Protein AF-A0A973GAN4-F1 (afdb_monomer)

Mean predicted aligned error: 3.62 Å

Solvent-acces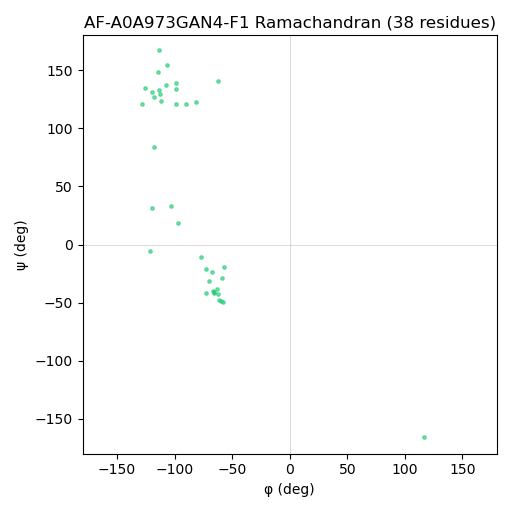sible surface area (backbone atoms only — not comparable to full-atom values): 2632 Å² total; per-residue (Å²): 108,72,64,58,50,50,46,55,54,50,38,75,76,48,97,58,46,87,50,60,46,70,46,81,45,85,50,102,88,47,77,45,80,47,79,46,66,76,84,128

Radius of gyration: 11.08 Å; Cα contacts (8 Å, |Δi|>4): 45; chains: 1; bounding box: 26×15×28 Å

Foldseek 3Di:
DVQVVVLVVVLVPDPCSVQWDWDWDQDPVGIDIDIDGDDD

Secondary structure (DSSP, 8-state):
-HHHHHHHHHHTTSS-GGGEEEEEEEETTEEEEEEEE---

Structure (mmCIF, N/CA/C/O backbone):
data_AF-A0A973GAN4-F1
#
_entry.id   AF-A0A973GAN4-F1
#
loop_
_atom_site.group_PDB
_atom_site.id
_atom_site.type_symbol
_atom_site.label_atom_id
_atom_site.label_alt_id
_atom_site.label_comp_id
_atom_site.label_asym_id
_atom_site.label_entity_id
_atom_site.label_seq_id
_atom_site.pdbx_PDB_ins_code
_atom_site.Cartn_x
_atom_site.Cartn_y
_atom_site.Cartn_z
_atom_site.occupancy
_atom_site.B_iso_or_equiv
_atom_site.auth_seq_id
_atom_site.auth_comp_id
_atom_site.auth_asym_id
_atom_site.auth_atom_id
_atom_site.pdbx_PDB_model_num
ATOM 1 N N . MET A 1 1 ? -9.578 2.111 -2.138 1.00 82.56 1 MET A N 1
ATOM 2 C CA . MET A 1 1 ? -9.194 3.515 -2.421 1.00 82.56 1 MET A CA 1
ATOM 3 C C . MET A 1 1 ? -7.810 3.863 -1.883 1.00 82.56 1 MET A C 1
ATOM 5 O O . MET A 1 1 ? -6.950 4.149 -2.698 1.00 82.56 1 MET A O 1
ATOM 9 N N . LEU A 1 2 ? -7.563 3.861 -0.561 1.00 89.00 2 LEU A N 1
ATOM 10 C CA . LEU A 1 2 ? -6.248 4.259 -0.019 1.00 89.00 2 LEU A CA 1
ATOM 11 C C . LEU A 1 2 ? -5.157 3.202 -0.268 1.00 89.00 2 LEU A C 1
ATOM 13 O O . LEU A 1 2 ? -4.051 3.550 -0.667 1.00 89.00 2 LEU A O 1
ATOM 17 N N . ALA A 1 3 ? -5.498 1.920 -0.095 1.00 90.75 3 ALA A N 1
ATOM 18 C CA . ALA A 1 3 ? -4.616 0.800 -0.422 1.00 90.75 3 ALA A CA 1
ATOM 19 C C . ALA A 1 3 ? -4.236 0.790 -1.914 1.00 90.75 3 ALA A C 1
ATOM 21 O O . ALA A 1 3 ? -3.055 0.757 -2.231 1.00 90.75 3 ALA A O 1
ATOM 22 N N . ASP A 1 4 ? -5.216 0.930 -2.812 1.00 91.12 4 ASP A N 1
ATOM 23 C CA . ASP A 1 4 ? -4.978 0.952 -4.267 1.00 91.12 4 ASP A CA 1
ATOM 24 C C . ASP A 1 4 ? -4.111 2.147 -4.701 1.00 91.12 4 A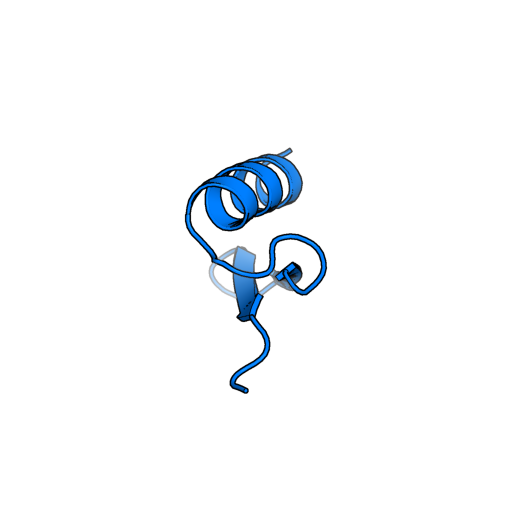SP A C 1
ATOM 26 O O . ASP A 1 4 ? -3.242 2.022 -5.562 1.00 91.12 4 ASP A O 1
ATOM 30 N N . ALA A 1 5 ? -4.320 3.319 -4.088 1.00 94.81 5 ALA A N 1
ATOM 31 C CA . ALA A 1 5 ? -3.501 4.500 -4.353 1.00 94.81 5 ALA A CA 1
ATOM 32 C C . ALA A 1 5 ? -2.056 4.306 -3.870 1.00 94.81 5 ALA A C 1
ATOM 34 O O . ALA A 1 5 ? -1.116 4.695 -4.563 1.00 94.81 5 ALA A O 1
ATOM 35 N N . LEU A 1 6 ? -1.880 3.684 -2.700 1.00 94.81 6 LEU A N 1
ATOM 36 C CA . LEU A 1 6 ? -0.565 3.342 -2.171 1.00 94.81 6 LEU A CA 1
ATOM 37 C C . LEU A 1 6 ? 0.134 2.301 -3.053 1.00 94.81 6 LEU A C 1
ATOM 39 O O . LEU A 1 6 ? 1.310 2.464 -3.350 1.00 94.81 6 LEU A O 1
ATOM 43 N N . GLU A 1 7 ? -0.585 1.283 -3.525 1.00 93.75 7 GLU A N 1
ATOM 44 C CA . GLU A 1 7 ? -0.062 0.283 -4.460 1.00 93.75 7 GLU A CA 1
ATOM 45 C C . GLU A 1 7 ? 0.440 0.941 -5.748 1.00 93.75 7 GLU A C 1
ATOM 47 O O . GLU A 1 7 ? 1.581 0.719 -6.150 1.00 93.75 7 GLU A O 1
ATOM 52 N N . HIS A 1 8 ? -0.366 1.812 -6.360 1.00 94.44 8 HIS A N 1
ATOM 53 C CA . HIS A 1 8 ? 0.028 2.519 -7.578 1.00 94.44 8 HIS A CA 1
ATOM 54 C C . HIS A 1 8 ? 1.252 3.420 -7.365 1.00 94.44 8 HIS A C 1
ATOM 56 O O . HIS A 1 8 ? 2.164 3.423 -8.190 1.00 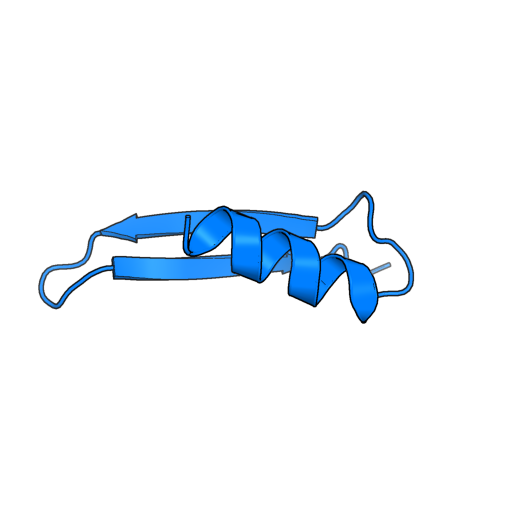94.44 8 HIS A O 1
ATOM 62 N N . LEU A 1 9 ? 1.297 4.152 -6.246 1.00 95.00 9 LEU A N 1
ATOM 63 C CA . LEU A 1 9 ? 2.439 4.996 -5.899 1.00 95.00 9 LEU A CA 1
ATOM 64 C C . LEU A 1 9 ? 3.718 4.167 -5.737 1.00 95.00 9 LEU A C 1
ATOM 66 O O . LEU A 1 9 ? 4.753 4.530 -6.289 1.00 95.00 9 LEU A O 1
ATOM 70 N N . VAL A 1 10 ? 3.645 3.060 -4.995 1.00 94.06 10 VAL A N 1
ATOM 71 C CA . VAL A 1 10 ? 4.807 2.208 -4.716 1.00 94.06 10 VAL A CA 1
ATOM 72 C C . VAL A 1 10 ? 5.315 1.551 -5.998 1.00 94.06 10 VAL A C 1
ATOM 74 O O . VAL A 1 10 ? 6.519 1.552 -6.234 1.00 94.06 10 VAL A O 1
ATOM 77 N N . ARG A 1 11 ? 4.424 1.084 -6.883 1.00 93.75 11 ARG A N 1
ATOM 78 C CA . ARG A 1 11 ? 4.809 0.550 -8.202 1.00 93.75 11 ARG A CA 1
ATOM 79 C C . ARG A 1 11 ? 5.570 1.548 -9.074 1.00 93.75 11 ARG A C 1
ATOM 81 O O . ARG A 1 11 ? 6.375 1.136 -9.895 1.00 93.75 11 ARG A O 1
ATOM 88 N N . GLY A 1 12 ? 5.330 2.848 -8.911 1.00 94.69 12 GLY A N 1
ATOM 89 C CA . GLY A 1 12 ? 6.035 3.885 -9.668 1.00 94.69 12 GLY A CA 1
ATOM 90 C C . GLY A 1 12 ? 7.463 4.178 -9.191 1.00 94.69 12 GLY A C 1
ATOM 91 O O . GLY A 1 12 ? 8.169 4.913 -9.876 1.00 94.69 12 GLY A O 1
ATOM 92 N N . ILE A 1 13 ? 7.878 3.660 -8.028 1.00 92.44 13 ILE A N 1
ATOM 93 C CA . ILE A 1 13 ? 9.170 3.988 -7.394 1.00 92.44 13 ILE A CA 1
ATOM 94 C C .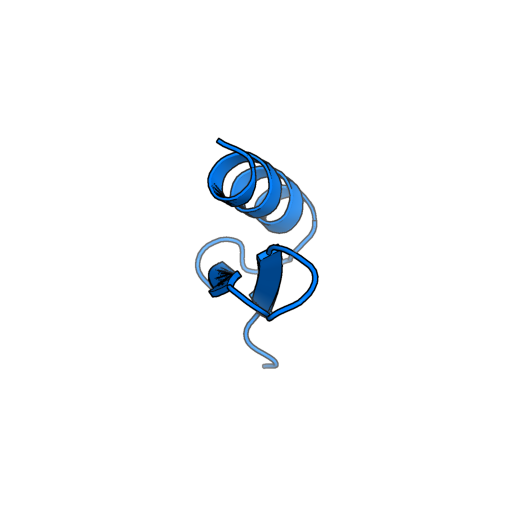 ILE A 1 13 ? 10.083 2.776 -7.154 1.00 92.44 13 ILE A C 1
ATOM 96 O O . ILE A 1 13 ? 11.204 2.971 -6.690 1.00 92.44 13 ILE A O 1
ATOM 100 N N . VAL A 1 14 ? 9.620 1.551 -7.424 1.00 91.12 14 VAL A N 1
ATOM 101 C CA . VAL A 1 14 ? 10.403 0.313 -7.259 1.00 91.12 14 VAL A CA 1
ATOM 102 C C . VAL A 1 14 ? 10.833 -0.258 -8.608 1.00 91.12 14 VAL A C 1
ATOM 104 O O . VAL A 1 14 ? 10.148 -0.066 -9.610 1.00 91.12 14 VAL A O 1
ATOM 107 N N . ASP A 1 15 ? 11.934 -1.011 -8.613 1.00 90.06 15 ASP A N 1
ATOM 108 C CA . ASP A 1 15 ? 12.469 -1.654 -9.822 1.00 90.06 15 ASP A CA 1
ATOM 109 C C . ASP A 1 15 ? 11.581 -2.810 -10.320 1.00 90.06 15 ASP A C 1
ATOM 111 O O . ASP A 1 15 ? 11.463 -3.039 -11.524 1.00 90.06 15 ASP A O 1
ATOM 115 N N . HIS A 1 16 ? 10.904 -3.495 -9.391 1.00 88.75 16 HIS A N 1
ATOM 116 C CA . HIS A 1 16 ? 10.019 -4.632 -9.654 1.00 88.75 16 HIS A CA 1
ATOM 117 C C . HIS A 1 16 ? 8.577 -4.298 -9.225 1.00 88.75 16 HIS A C 1
ATOM 119 O O . HIS A 1 16 ? 8.165 -4.609 -8.104 1.00 88.75 16 HIS A O 1
ATOM 125 N N . PRO A 1 17 ? 7.786 -3.621 -10.080 1.00 88.38 17 PRO A N 1
ATOM 126 C CA . PRO A 1 17 ? 6.432 -3.176 -9.731 1.00 88.38 17 PRO A CA 1
ATOM 127 C C . PRO A 1 17 ? 5.443 -4.333 -9.529 1.00 88.38 17 PRO A C 1
ATOM 129 O O . PRO A 1 17 ? 4.440 -4.189 -8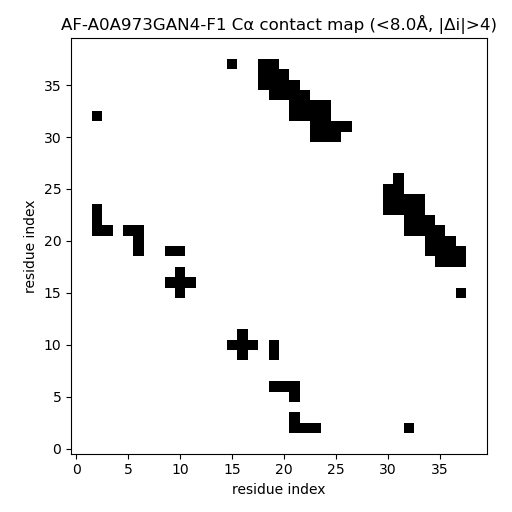.821 1.00 88.38 17 PRO A O 1
ATOM 132 N N . ASP A 1 18 ? 5.716 -5.486 -10.131 1.00 88.56 18 ASP A N 1
ATOM 133 C CA . ASP A 1 18 ? 4.853 -6.662 -10.034 1.00 88.56 18 ASP A CA 1
ATOM 134 C C . ASP A 1 18 ? 4.933 -7.325 -8.645 1.00 88.56 18 ASP A C 1
ATOM 136 O O . ASP A 1 18 ? 3.975 -7.962 -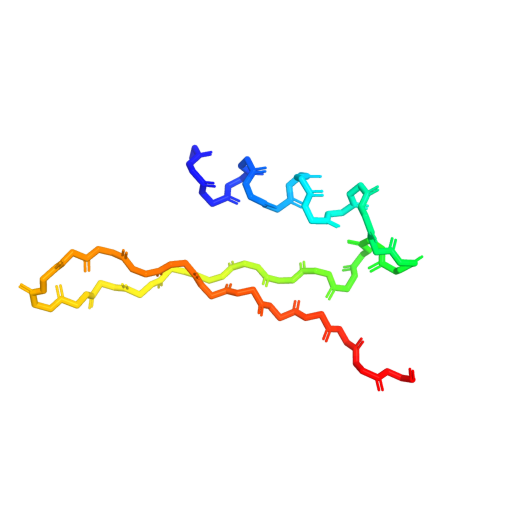8.208 1.00 88.56 18 ASP A O 1
ATOM 140 N N . ASP A 1 19 ? 6.011 -7.066 -7.897 1.00 89.81 19 ASP A N 1
ATOM 141 C CA . ASP A 1 19 ? 6.288 -7.673 -6.589 1.00 89.81 19 ASP A CA 1
ATOM 142 C C . ASP A 1 19 ? 5.868 -6.795 -5.400 1.00 89.81 19 ASP A C 1
ATOM 144 O O . ASP A 1 19 ? 6.310 -6.980 -4.260 1.00 89.81 19 ASP A O 1
ATOM 148 N N . VAL A 1 20 ? 4.989 -5.826 -5.654 1.00 91.75 20 VAL A N 1
ATOM 149 C CA . VAL A 1 20 ? 4.415 -4.952 -4.629 1.00 91.75 20 VAL A CA 1
ATOM 150 C C . VAL A 1 20 ? 3.132 -5.566 -4.083 1.00 91.75 20 VAL A C 1
ATOM 152 O O . VAL A 1 20 ? 2.151 -5.750 -4.805 1.00 91.75 20 VAL A O 1
ATOM 155 N N . GLN A 1 21 ? 3.110 -5.814 -2.775 1.00 91.94 21 GLN A N 1
ATOM 156 C CA . GLN A 1 21 ? 1.922 -6.258 -2.050 1.00 91.94 21 GLN A CA 1
ATOM 157 C C . GLN A 1 21 ? 1.533 -5.231 -0.989 1.00 91.94 21 GLN A C 1
ATOM 159 O O . GLN A 1 21 ? 2.344 -4.886 -0.126 1.00 91.94 21 GLN A O 1
ATOM 164 N N . VAL A 1 22 ? 0.274 -4.784 -1.014 1.00 93.69 22 VAL A N 1
ATOM 165 C CA . VAL A 1 22 ? -0.295 -3.892 0.004 1.00 93.69 22 VAL A CA 1
ATOM 166 C C . VAL A 1 22 ? -1.353 -4.638 0.810 1.00 93.69 22 VAL A C 1
ATOM 168 O O . VAL A 1 22 ? -2.313 -5.176 0.264 1.00 93.69 22 VAL A O 1
ATOM 171 N N . GLY A 1 23 ? -1.178 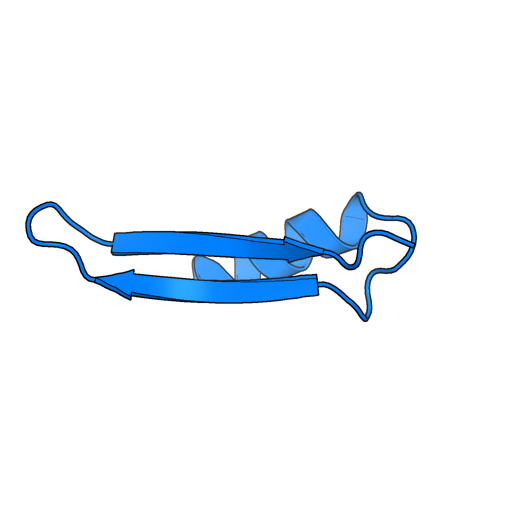-4.681 2.128 1.00 93.06 23 GLY A N 1
ATOM 172 C CA . GLY A 1 23 ? -2.133 -5.262 3.067 1.00 93.06 23 GLY A CA 1
ATOM 173 C C . GLY A 1 23 ? -2.719 -4.202 3.991 1.00 93.06 23 GLY A C 1
ATOM 174 O O . GLY A 1 23 ? -2.033 -3.256 4.362 1.00 93.06 23 GLY A O 1
ATOM 175 N N . ALA A 1 24 ? -3.969 -4.376 4.411 1.00 94.06 24 ALA A N 1
ATOM 176 C CA . ALA A 1 24 ? -4.588 -3.544 5.438 1.00 94.06 24 ALA A CA 1
ATOM 177 C C . ALA A 1 24 ? -4.743 -4.333 6.740 1.00 94.06 24 ALA A C 1
ATOM 179 O O . ALA A 1 24 ? -5.135 -5.503 6.738 1.00 94.06 24 ALA A O 1
ATOM 180 N N . ARG A 1 25 ? -4.444 -3.692 7.870 1.00 94.06 25 ARG A N 1
ATOM 181 C CA . ARG A 1 25 ? -4.654 -4.239 9.211 1.00 94.06 25 ARG A CA 1
ATOM 182 C C . ARG A 1 25 ? -5.426 -3.244 10.057 1.00 94.06 25 ARG A C 1
ATOM 184 O O . ARG A 1 25 ? -4.967 -2.132 10.308 1.00 94.06 25 ARG A O 1
ATOM 191 N N . THR A 1 26 ? -6.584 -3.665 10.551 1.00 94.38 26 THR A N 1
ATOM 192 C CA . THR A 1 26 ? -7.364 -2.877 11.505 1.00 94.38 26 THR A CA 1
ATOM 193 C C . THR A 1 26 ? -6.814 -3.075 12.915 1.00 94.38 26 THR A C 1
ATOM 195 O O . THR A 1 26 ? -6.748 -4.192 13.425 1.00 94.38 26 THR A O 1
ATOM 198 N N . LEU A 1 27 ? -6.433 -1.980 13.564 1.00 95.00 27 LEU A N 1
ATOM 199 C CA . LEU A 1 27 ? -5.964 -1.928 14.944 1.00 95.00 27 LEU A CA 1
ATOM 200 C C . LEU A 1 27 ? -6.957 -1.148 15.815 1.00 95.00 27 LEU A C 1
ATOM 202 O O . LEU A 1 27 ? -7.813 -0.409 15.331 1.00 95.00 27 LEU A O 1
ATOM 206 N N . ARG A 1 28 ? -6.800 -1.243 17.143 1.00 93.94 28 ARG A N 1
ATOM 207 C CA . ARG A 1 28 ? -7.646 -0.509 18.108 1.00 93.94 28 ARG A CA 1
ATOM 208 C C . ARG A 1 28 ? -7.634 1.016 17.924 1.00 93.94 28 ARG A C 1
ATOM 210 O O . ARG A 1 28 ? -8.516 1.685 18.447 1.00 93.94 28 ARG A O 1
ATOM 217 N N . ARG A 1 29 ? -6.629 1.568 17.235 1.00 91.25 29 ARG A N 1
ATOM 21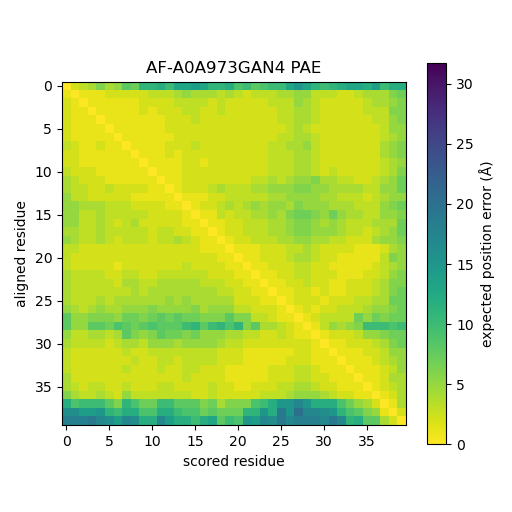8 C CA . ARG A 1 29 ? -6.472 3.008 16.964 1.00 91.25 29 ARG A CA 1
ATOM 219 C C . ARG A 1 29 ? -6.456 3.345 15.467 1.00 91.25 29 ARG A C 1
ATOM 221 O O . ARG A 1 29 ? -5.803 4.302 15.074 1.00 91.25 29 ARG A O 1
ATOM 228 N N . GLY A 1 30 ? -7.176 2.581 14.650 1.00 93.62 30 GLY A N 1
ATOM 229 C CA . GLY A 1 30 ? -7.340 2.865 13.222 1.00 93.62 30 GLY A CA 1
ATOM 230 C C . GLY A 1 30 ? -6.747 1.790 12.320 1.00 93.62 30 GLY A C 1
ATOM 231 O O . GLY A 1 30 ? -6.465 0.679 12.763 1.00 93.62 30 GLY A O 1
ATOM 232 N N . GLU A 1 31 ? -6.594 2.117 11.043 1.00 93.56 31 GLU A N 1
ATOM 233 C CA . GLU A 1 31 ? -6.087 1.213 10.010 1.00 93.56 31 GLU A CA 1
ATOM 234 C C . GLU A 1 31 ? -4.603 1.475 9.737 1.00 93.56 31 GLU A C 1
ATOM 236 O O . GLU A 1 31 ? -4.160 2.621 9.676 1.00 93.56 31 GLU A O 1
ATOM 241 N N . VAL A 1 32 ? -3.838 0.399 9.570 1.00 95.25 32 VAL A N 1
ATOM 242 C CA . VAL A 1 32 ? -2.456 0.431 9.091 1.00 95.25 32 VAL A CA 1
ATOM 243 C C . VAL A 1 32 ? -2.407 -0.243 7.731 1.00 95.25 32 VAL A C 1
ATOM 245 O O . VAL A 1 32 ? -2.934 -1.343 7.568 1.00 95.25 32 VAL A O 1
ATOM 248 N N . LEU A 1 33 ? -1.741 0.403 6.776 1.00 95.62 33 LEU A N 1
ATOM 249 C CA . LEU A 1 33 ? -1.407 -0.188 5.487 1.00 95.62 33 LEU A CA 1
ATOM 250 C C . LEU A 1 33 ? 0.044 -0.674 5.529 1.00 95.62 33 LEU A C 1
ATOM 252 O O . LEU A 1 33 ? 0.958 0.103 5.795 1.00 95.62 33 LEU A O 1
ATOM 256 N N . GLU A 1 34 ? 0.248 -1.965 5.301 1.00 95.00 34 GLU A N 1
ATOM 257 C CA . GLU A 1 34 ? 1.562 -2.592 5.203 1.00 95.00 34 GLU A CA 1
ATOM 258 C C . GLU A 1 34 ? 1.943 -2.758 3.739 1.00 95.00 34 GLU A C 1
ATOM 260 O O . GLU A 1 34 ? 1.151 -3.262 2.947 1.00 95.00 34 GLU A O 1
ATOM 265 N N . VAL A 1 35 ? 3.175 -2.387 3.402 1.00 94.00 35 VAL A N 1
ATOM 266 C CA . VAL A 1 35 ? 3.741 -2.574 2.066 1.00 94.00 35 VAL A CA 1
ATOM 267 C C . VAL A 1 35 ? 4.862 -3.598 2.161 1.00 94.00 35 VAL A C 1
ATOM 269 O O . VAL A 1 35 ? 5.742 -3.484 3.016 1.00 94.00 35 VAL A O 1
ATOM 272 N N . ARG A 1 36 ? 4.827 -4.604 1.291 1.00 92.00 36 ARG A N 1
ATOM 273 C CA . ARG A 1 36 ? 5.908 -5.573 1.103 1.00 92.00 36 ARG A CA 1
ATOM 274 C C . ARG A 1 36 ? 6.397 -5.478 -0.333 1.00 92.00 36 ARG A C 1
ATOM 276 O O . ARG A 1 36 ? 5.585 -5.499 -1.252 1.00 92.00 36 ARG A O 1
ATOM 283 N N . VAL A 1 37 ? 7.712 -5.379 -0.485 1.00 91.94 37 VAL A N 1
ATOM 284 C CA . VAL A 1 37 ? 8.427 -5.389 -1.767 1.00 91.94 37 VAL A CA 1
ATOM 285 C C . VAL A 1 37 ? 9.481 -6.489 -1.660 1.00 91.94 37 VAL A C 1
ATOM 287 O O . VAL A 1 37 ? 10.090 -6.628 -0.592 1.00 91.94 37 VAL A O 1
ATOM 290 N N . HIS A 1 38 ? 9.630 -7.330 -2.687 1.00 82.38 38 HIS A N 1
ATOM 291 C CA . HIS A 1 38 ? 10.607 -8.422 -2.643 1.00 82.38 38 HIS A CA 1
ATOM 292 C C . HIS A 1 38 ? 12.054 -7.898 -2.504 1.00 82.38 38 HIS A C 1
ATOM 294 O O . HIS A 1 38 ? 12.371 -6.860 -3.080 1.00 82.38 38 HIS A O 1
ATOM 300 N N . PRO A 1 39 ? 12.907 -8.569 -1.700 1.00 64.69 39 PRO A N 1
ATOM 301 C CA . PRO A 1 39 ? 14.232 -8.069 -1.326 1.00 64.69 39 PRO A CA 1
ATOM 302 C C . PRO A 1 39 ? 15.401 -8.727 -2.087 1.00 64.69 39 PRO A C 1
ATOM 304 O O . PRO A 1 39 ? 16.433 -8.964 -1.461 1.00 64.69 39 PRO A O 1
ATOM 307 N N . GLU A 1 40 ? 15.240 -9.119 -3.354 1.00 61.66 40 GLU A N 1
ATOM 308 C CA . GLU A 1 40 ? 16.341 -9.764 -4.100 1.00 61.66 40 GLU A CA 1
ATOM 309 C C . GLU A 1 40 ? 17.612 -8.904 -4.227 1.00 61.66 40 GLU A C 1
ATOM 311 O O . GLU A 1 40 ? 17.504 -7.659 -4.303 1.00 61.66 40 GLU A O 1
#

pLDDT: mean 90.77, std 7.01, range [61.66, 95.62]

Nearest PDB structures (foldseek):
  7xwx-assembly1_E  TM=5.192E-01  e=9.960E-01  Severe acute respiratory syndrome coronavirus 2
  7ce0-assembly2_B  TM=5.057E-01  e=9.960E-01  Severe acute respiratory syndrome coronavirus 2
  6yun-assembly1_B  TM=4.981E-01  e=9.960E-01  Severe acute respiratory syndrome coronavirus 2
  2gib-assembly1_A  TM=5.084E-01  e=1.530E+00  Severe acute respiratory syndrome-related coronavirus
  2cjr-assembly3_E  TM=5.050E-01  e=1.425E+00  SARS 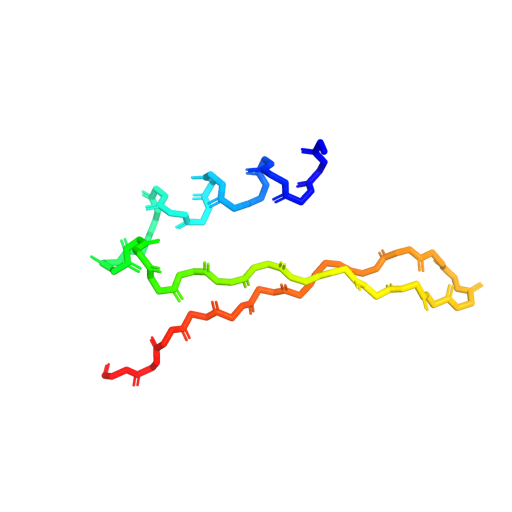coronavirus TW1

Sequence (40 aa):
MLADALEHLVRGIVDHPDDVQVGARTLRRGEVLEVRVHPE